Protein AF-A0A829NGA4-F1 (afdb_monomer_lite)

Secondary structure (DSSP, 8-state):
---THHHHHHTTGGG-TTS-HHHHHHHHHHHHHHHHSTTHHHHHHHHHHHHHHHHHHHHHHHHHHT--

Sequence (68 aa):
MALPIGLLVKAGIVNLTNYDRAANYGAMLWMTAKVESPEGEQAQRLWTEKGSQAFDAERRDERMGRRT

pLDDT: mean 79.16, std 15.59, range [37.84, 96.06]

Foldseek 3Di:
DPPPVVLCVVVCVVVCPVDPPVRSVVVVVVLVVCLVDPCNVVVVVVVVVVSVVVVVVVVVVVVVVVVD

Structure (mmCIF, N/CA/C/O backbone):
data_AF-A0A829NGA4-F1
#
_entry.id   AF-A0A829NGA4-F1
#
loop_
_atom_site.group_PDB
_atom_site.id
_atom_site.type_symbol
_atom_site.label_atom_id
_atom_site.label_alt_id
_atom_site.label_comp_id
_atom_site.label_asym_id
_atom_site.label_entity_id
_atom_site.label_seq_id
_atom_site.pdbx_PDB_ins_code
_atom_site.Cartn_x
_atom_site.Cartn_y
_atom_site.Cartn_z
_atom_site.occupancy
_atom_site.B_iso_or_equiv
_atom_site.auth_seq_id
_atom_site.auth_comp_id
_atom_site.auth_asym_id
_atom_site.auth_atom_id
_atom_site.pdbx_PDB_model_num
ATOM 1 N N . MET A 1 1 ? 6.702 -13.556 13.840 1.00 37.84 1 MET A N 1
ATOM 2 C CA . MET A 1 1 ? 6.365 -13.427 12.406 1.00 37.84 1 MET A CA 1
ATOM 3 C C . MET A 1 1 ? 4.851 -13.333 12.292 1.00 37.84 1 MET A C 1
ATOM 5 O O . MET A 1 1 ? 4.185 -14.358 12.281 1.00 37.84 1 MET A O 1
ATOM 9 N N . ALA A 1 2 ? 4.293 -12.120 12.344 1.00 41.66 2 ALA A N 1
ATOM 10 C CA . ALA A 1 2 ? 2.864 -11.925 12.108 1.00 41.66 2 ALA A CA 1
ATOM 11 C C . ALA A 1 2 ? 2.621 -12.128 10.610 1.00 41.66 2 ALA A C 1
ATOM 13 O O . ALA A 1 2 ? 3.255 -11.464 9.792 1.00 41.66 2 ALA A O 1
ATOM 14 N N . LEU A 1 3 ? 1.797 -13.110 10.256 1.00 42.69 3 LEU A N 1
ATOM 15 C CA . LEU A 1 3 ? 1.532 -13.442 8.861 1.00 42.69 3 LEU A CA 1
ATOM 16 C C . LEU A 1 3 ? 0.942 -12.219 8.127 1.00 42.69 3 LEU A C 1
ATOM 18 O O . LEU A 1 3 ? 0.131 -11.497 8.716 1.00 42.69 3 LEU A O 1
ATOM 22 N N . PRO A 1 4 ? 1.290 -12.009 6.843 1.00 58.69 4 PRO A N 1
ATOM 23 C CA . PRO A 1 4 ? 0.864 -10.856 6.036 1.00 58.69 4 PRO A CA 1
ATOM 24 C C . PRO A 1 4 ? -0.661 -10.651 5.980 1.00 58.69 4 PRO A C 1
ATOM 26 O O . PRO A 1 4 ? -1.126 -9.550 5.710 1.00 58.69 4 PRO A O 1
ATOM 29 N N . ILE A 1 5 ? -1.447 -11.677 6.314 1.00 57.81 5 ILE A N 1
ATOM 30 C CA . ILE A 1 5 ? -2.916 -11.670 6.322 1.00 57.81 5 ILE A CA 1
ATOM 31 C C . ILE A 1 5 ? -3.489 -10.627 7.301 1.00 57.81 5 ILE A C 1
ATOM 33 O O . ILE A 1 5 ? -4.505 -10.002 7.002 1.00 57.81 5 ILE A O 1
ATOM 37 N N . GLY A 1 6 ? -2.825 -10.374 8.436 1.00 65.19 6 GLY A N 1
ATOM 38 C CA . GLY A 1 6 ? -3.314 -9.416 9.437 1.00 65.19 6 GLY A CA 1
ATOM 39 C C . GLY A 1 6 ? -3.363 -7.967 8.935 1.00 65.19 6 GLY A C 1
ATOM 40 O O . GLY A 1 6 ? -4.233 -7.202 9.349 1.00 65.19 6 GLY A O 1
ATOM 41 N N . LEU A 1 7 ? -2.475 -7.606 8.002 1.00 70.31 7 LEU A N 1
ATOM 42 C CA . LEU A 1 7 ? -2.421 -6.270 7.407 1.00 70.31 7 LEU A CA 1
ATOM 43 C C . LEU A 1 7 ? -3.616 -6.015 6.481 1.00 70.31 7 LEU A C 1
ATOM 45 O O . LEU A 1 7 ? -4.225 -4.950 6.538 1.00 70.31 7 LEU A O 1
ATOM 49 N N . LEU A 1 8 ? -3.985 -7.006 5.664 1.00 67.38 8 LEU A N 1
ATOM 50 C CA . LEU A 1 8 ? -5.117 -6.881 4.743 1.00 67.38 8 LEU A CA 1
ATOM 51 C C . LEU A 1 8 ? -6.462 -6.816 5.480 1.00 67.38 8 LEU A C 1
ATOM 53 O O . LEU A 1 8 ? -7.382 -6.145 5.015 1.00 67.38 8 LEU A O 1
ATOM 57 N N . VAL A 1 9 ? -6.580 -7.495 6.625 1.00 69.19 9 VAL A N 1
ATOM 58 C CA . VAL A 1 9 ? -7.771 -7.412 7.485 1.00 69.19 9 VAL A CA 1
ATOM 59 C C . VAL A 1 9 ? -7.885 -6.025 8.116 1.00 69.19 9 VAL A C 1
ATOM 61 O O . VAL A 1 9 ? -8.955 -5.426 8.063 1.00 69.19 9 VAL A O 1
ATOM 64 N N . LYS A 1 10 ? -6.782 -5.481 8.649 1.00 68.81 10 LYS A N 1
ATOM 65 C CA . LYS A 1 10 ? -6.754 -4.128 9.229 1.00 68.81 10 LYS A CA 1
ATOM 66 C C . LYS A 1 10 ? -7.085 -3.033 8.219 1.00 68.81 10 LYS A C 1
ATOM 68 O O . LYS A 1 10 ? -7.861 -2.140 8.525 1.00 68.81 10 LYS A O 1
ATOM 73 N N . ALA A 1 11 ? -6.573 -3.148 6.996 1.00 70.94 11 ALA A N 1
ATOM 74 C CA . ALA A 1 11 ? -6.866 -2.207 5.919 1.00 70.94 11 ALA A CA 1
ATOM 75 C C . ALA A 1 11 ? -8.301 -2.330 5.355 1.00 70.94 11 ALA A C 1
ATOM 77 O O . ALA A 1 11 ? -8.630 -1.661 4.379 1.00 70.94 11 ALA A O 1
ATOM 78 N N . GLY A 1 12 ? -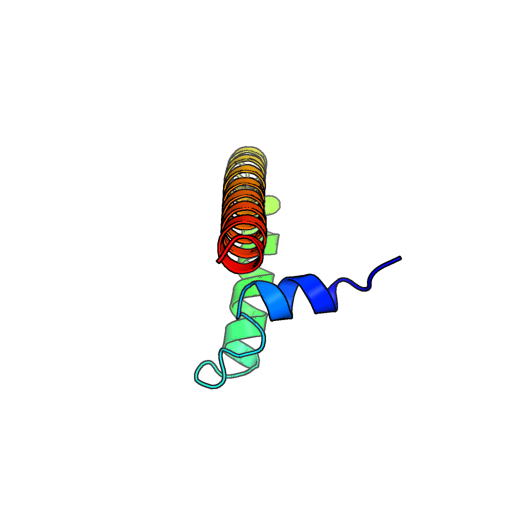9.144 -3.220 5.898 1.00 66.44 12 GLY A N 1
ATOM 79 C CA . GLY A 1 12 ? -10.506 -3.457 5.408 1.00 66.44 12 GLY A CA 1
ATOM 80 C C . GLY A 1 12 ? -10.579 -4.149 4.041 1.00 66.44 12 GLY A C 1
ATOM 81 O O . GLY A 1 12 ? -11.675 -4.396 3.545 1.00 66.44 12 GLY A O 1
ATOM 82 N N . ILE A 1 13 ? -9.437 -4.523 3.452 1.00 65.31 13 ILE A N 1
ATOM 83 C CA . ILE A 1 13 ? -9.331 -5.120 2.110 1.00 65.31 13 ILE A CA 1
ATOM 84 C C . ILE A 1 13 ? -9.999 -6.501 2.079 1.00 65.31 13 ILE A C 1
ATOM 86 O O . ILE A 1 13 ? -10.664 -6.850 1.109 1.00 65.31 13 ILE A O 1
ATOM 90 N N . VAL A 1 14 ? -9.892 -7.276 3.165 1.00 59.22 14 VAL A N 1
ATOM 91 C CA . VAL A 1 14 ? -10.555 -8.592 3.280 1.00 59.22 14 VAL A CA 1
ATOM 92 C C . VAL A 1 14 ? -12.082 -8.469 3.390 1.00 59.22 14 VAL A C 1
ATOM 94 O O . VAL A 1 14 ? -12.791 -9.394 3.005 1.00 59.22 14 VAL A O 1
ATOM 97 N N . ASN A 1 15 ? -12.598 -7.327 3.861 1.00 54.38 15 ASN A N 1
ATOM 98 C CA . ASN A 1 15 ? -14.036 -7.073 3.979 1.00 54.38 15 ASN A CA 1
ATOM 99 C C . ASN A 1 15 ? -14.615 -6.291 2.786 1.00 54.38 15 ASN A C 1
ATOM 101 O O . ASN A 1 15 ? -15.755 -5.830 2.853 1.00 54.38 15 ASN A O 1
ATOM 105 N N . LEU A 1 16 ? -13.883 -6.183 1.668 1.00 54.03 16 LEU A N 1
ATOM 106 C CA . LEU A 1 16 ? -14.447 -5.821 0.361 1.00 54.03 16 LEU A CA 1
ATOM 107 C C . LEU A 1 16 ? -15.324 -6.974 -0.156 1.00 54.03 16 LEU A C 1
ATOM 109 O O . LEU A 1 16 ? -15.102 -7.524 -1.226 1.00 54.03 16 LEU A O 1
ATOM 113 N N . THR A 1 17 ? -16.336 -7.349 0.619 1.00 50.38 17 THR A N 1
ATOM 114 C CA . THR A 1 17 ? -17.332 -8.382 0.315 1.00 5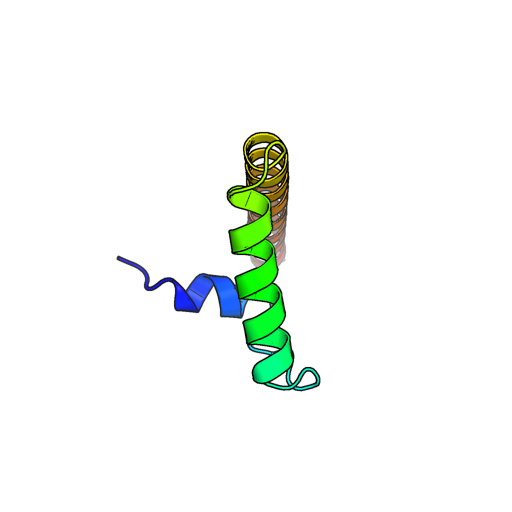0.38 17 THR A CA 1
ATOM 115 C C . THR A 1 17 ? -18.171 -8.043 -0.923 1.00 50.38 17 THR A C 1
ATOM 117 O O . THR A 1 17 ? -18.833 -8.924 -1.461 1.00 50.38 17 THR A O 1
ATOM 120 N N . ASN A 1 18 ? -18.089 -6.797 -1.413 1.00 54.88 18 ASN A N 1
ATOM 121 C CA . ASN A 1 18 ? -18.723 -6.322 -2.646 1.00 54.88 18 ASN A CA 1
ATOM 122 C C . ASN A 1 18 ? -17.828 -6.354 -3.898 1.00 54.88 18 ASN A C 1
ATOM 124 O O . ASN A 1 18 ? -18.357 -6.233 -5.000 1.00 54.88 18 ASN A O 1
ATOM 128 N N . TYR A 1 19 ? -16.505 -6.500 -3.770 1.00 56.31 19 TYR A N 1
ATOM 129 C CA . TYR A 1 19 ? -15.645 -6.732 -4.933 1.00 56.31 19 TYR A CA 1
ATOM 130 C C . TYR A 1 19 ? -15.380 -8.229 -5.039 1.00 56.31 19 TYR A C 1
ATOM 132 O O . TYR A 1 19 ? -14.898 -8.850 -4.092 1.00 56.31 19 TYR A O 1
ATOM 140 N N . ASP A 1 20 ? -15.697 -8.811 -6.196 1.00 76.62 20 ASP A N 1
ATOM 141 C CA . ASP A 1 20 ? -15.381 -10.209 -6.481 1.00 76.62 20 ASP A CA 1
ATOM 142 C C . ASP A 1 20 ? -13.896 -10.489 -6.176 1.00 76.62 20 ASP A C 1
ATOM 144 O O . ASP A 1 20 ? -13.018 -9.638 -6.352 1.00 76.62 20 ASP A O 1
ATOM 148 N N . ARG A 1 21 ? -13.598 -11.707 -5.724 1.00 74.19 21 ARG A N 1
ATOM 149 C CA . ARG A 1 21 ? -12.241 -12.192 -5.456 1.00 74.19 21 ARG A CA 1
ATOM 150 C C . ARG A 1 21 ? -11.308 -11.918 -6.640 1.00 74.19 21 ARG A C 1
ATOM 152 O O . ARG A 1 21 ? -10.144 -11.584 -6.424 1.00 74.19 21 ARG A O 1
ATOM 159 N N . ALA A 1 22 ? -11.822 -12.008 -7.867 1.00 83.25 22 ALA A N 1
ATOM 160 C CA . ALA A 1 22 ? -11.088 -11.665 -9.081 1.00 83.25 22 ALA A CA 1
ATOM 161 C C . ALA A 1 22 ? -10.686 -10.180 -9.147 1.00 83.25 22 ALA A C 1
ATOM 163 O O . ALA A 1 22 ? -9.561 -9.876 -9.534 1.00 83.25 22 ALA A O 1
ATOM 164 N N . ALA A 1 23 ? -11.553 -9.255 -8.722 1.00 82.25 23 ALA A N 1
ATOM 165 C CA . ALA A 1 23 ? -11.253 -7.824 -8.696 1.00 82.25 23 ALA A CA 1
ATOM 166 C C . ALA A 1 23 ? -10.177 -7.489 -7.653 1.00 82.25 23 ALA A C 1
ATOM 168 O O . ALA A 1 23 ? -9.234 -6.757 -7.951 1.00 82.25 23 ALA A O 1
ATOM 169 N N . ASN A 1 24 ? -10.259 -8.095 -6.463 1.00 80.25 24 ASN A N 1
ATOM 170 C CA . ASN A 1 24 ? -9.219 -7.959 -5.440 1.00 80.25 24 ASN A CA 1
ATOM 171 C C . ASN A 1 24 ? -7.867 -8.495 -5.933 1.00 80.25 24 ASN A C 1
ATOM 173 O O . ASN A 1 24 ? -6.838 -7.844 -5.763 1.00 80.25 24 ASN A O 1
ATOM 177 N N . TYR A 1 25 ? -7.867 -9.659 -6.585 1.00 83.06 25 TYR A N 1
ATOM 178 C CA . TYR A 1 25 ? -6.650 -10.231 -7.152 1.00 83.06 25 TYR A CA 1
ATOM 179 C C . TYR A 1 25 ? -6.081 -9.373 -8.295 1.00 83.06 25 TYR A C 1
ATOM 181 O O . TYR A 1 25 ? -4.880 -9.113 -8.331 1.00 83.06 25 TYR A O 1
ATOM 189 N N . GLY A 1 26 ? -6.938 -8.854 -9.178 1.00 90.06 26 GLY A N 1
ATOM 190 C CA . GLY A 1 26 ? -6.542 -7.941 -10.251 1.00 90.06 26 GLY A CA 1
ATOM 191 C C . GLY A 1 26 ? -5.914 -6.644 -9.732 1.00 90.06 26 GLY A C 1
ATOM 192 O O . GLY A 1 26 ? -4.895 -6.204 -10.262 1.00 90.06 26 GLY A O 1
ATOM 193 N N . ALA A 1 27 ? -6.456 -6.069 -8.654 1.00 87.69 27 ALA A N 1
ATOM 194 C CA . ALA A 1 27 ? -5.880 -4.888 -8.014 1.00 87.69 27 ALA A CA 1
ATOM 195 C C . ALA A 1 27 ? -4.474 -5.162 -7.453 1.00 87.69 27 ALA A C 1
ATOM 197 O O . ALA A 1 27 ? -3.571 -4.345 -7.633 1.00 87.69 27 ALA A O 1
ATOM 198 N N . MET A 1 28 ? -4.261 -6.328 -6.832 1.00 86.69 28 MET A N 1
ATOM 199 C CA . MET A 1 28 ? -2.939 -6.726 -6.335 1.00 86.69 28 MET A CA 1
ATOM 200 C C . MET A 1 28 ? -1.929 -6.887 -7.475 1.00 86.69 28 MET A C 1
ATOM 202 O O . MET A 1 28 ? -0.830 -6.347 -7.382 1.00 86.69 28 MET A O 1
ATOM 206 N N . LEU A 1 29 ? -2.312 -7.557 -8.569 1.00 91.50 29 LEU A N 1
ATOM 207 C CA . LEU A 1 29 ? -1.458 -7.700 -9.754 1.00 91.50 29 LEU A CA 1
ATOM 208 C C . LEU A 1 29 ? -1.087 -6.341 -10.359 1.00 91.50 29 LEU A C 1
ATOM 210 O O . LEU A 1 29 ? 0.072 -6.114 -10.705 1.00 91.50 29 LEU A O 1
ATOM 214 N N . TRP A 1 30 ? -2.049 -5.420 -10.451 1.00 91.94 30 TRP A N 1
ATOM 215 C CA . TRP A 1 30 ? -1.793 -4.070 -10.949 1.00 91.94 30 TRP A CA 1
ATOM 216 C C . TRP A 1 30 ? -0.813 -3.303 -10.056 1.00 91.94 30 TRP A C 1
ATOM 218 O O . TRP A 1 30 ? 0.098 -2.649 -10.564 1.00 91.94 30 TRP A O 1
ATOM 228 N N . MET A 1 31 ? -0.953 -3.406 -8.730 1.00 89.06 31 MET A N 1
ATOM 229 C CA . MET A 1 31 ? -0.016 -2.775 -7.798 1.00 89.06 31 MET A CA 1
ATOM 230 C C . MET A 1 31 ? 1.407 -3.310 -7.982 1.00 89.06 31 MET A C 1
ATOM 232 O O . MET A 1 31 ? 2.345 -2.516 -8.007 1.00 89.06 31 MET A O 1
ATOM 236 N N . THR A 1 32 ? 1.574 -4.624 -8.159 1.00 92.38 32 THR A N 1
ATOM 237 C CA . THR A 1 32 ? 2.886 -5.227 -8.443 1.00 92.38 32 THR A CA 1
ATOM 238 C C . THR A 1 32 ? 3.465 -4.698 -9.752 1.00 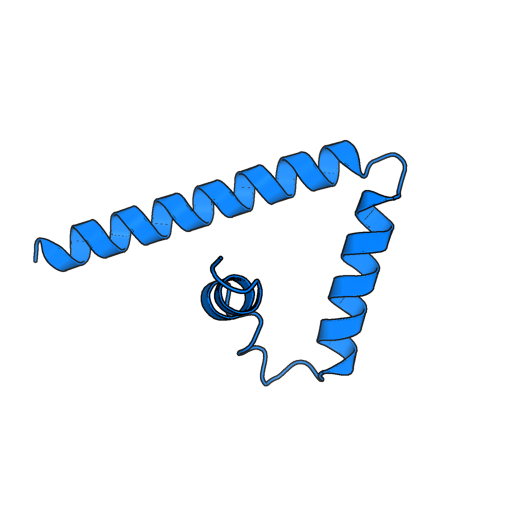92.38 32 THR A C 1
ATOM 240 O O . THR A 1 32 ? 4.586 -4.194 -9.759 1.00 92.38 32 THR A O 1
ATOM 243 N N . ALA A 1 33 ? 2.674 -4.696 -10.829 1.00 94.00 33 ALA A N 1
ATOM 244 C CA . ALA A 1 33 ? 3.099 -4.158 -12.120 1.00 94.00 33 ALA A CA 1
ATOM 245 C C . ALA A 1 33 ? 3.488 -2.670 -12.038 1.00 94.00 33 ALA A C 1
ATOM 247 O O . ALA A 1 33 ? 4.410 -2.218 -12.715 1.00 94.00 33 ALA A O 1
ATOM 248 N N . LYS A 1 34 ? 2.819 -1.887 -11.180 1.00 91.69 34 LYS A N 1
ATOM 249 C CA . LYS A 1 34 ? 3.160 -0.475 -10.986 1.00 91.69 34 LYS A CA 1
ATOM 250 C C . LYS A 1 34 ? 4.494 -0.290 -10.258 1.00 91.69 34 LYS A C 1
ATOM 252 O O . LYS A 1 34 ? 5.215 0.646 -10.594 1.00 91.69 34 LYS A O 1
ATOM 257 N N . VAL A 1 35 ? 4.858 -1.167 -9.323 1.00 92.06 35 VAL A N 1
ATOM 258 C CA . VAL A 1 35 ? 6.179 -1.138 -8.658 1.00 92.06 35 VAL A CA 1
ATOM 259 C C . VAL A 1 35 ? 7.308 -1.524 -9.615 1.00 92.06 35 VAL A C 1
ATOM 261 O O . VAL A 1 35 ? 8.411 -1.010 -9.487 1.00 92.06 35 VAL A O 1
ATOM 264 N N . GLU A 1 36 ? 7.036 -2.378 -10.598 1.00 92.19 36 GLU A N 1
ATOM 265 C CA . GLU A 1 36 ? 8.014 -2.756 -11.631 1.00 92.19 36 GLU A CA 1
ATOM 266 C C . GLU A 1 36 ? 8.159 -1.703 -12.745 1.00 92.19 36 GLU A C 1
ATOM 268 O O . GLU A 1 36 ? 9.079 -1.773 -13.559 1.00 92.19 36 GLU A O 1
ATOM 273 N N . SER A 1 37 ? 7.264 -0.713 -12.790 1.00 94.12 37 SER A N 1
ATOM 274 C CA . SER A 1 37 ? 7.317 0.374 -13.769 1.00 94.12 37 SER A CA 1
ATOM 275 C C . SER A 1 37 ? 8.429 1.391 -13.456 1.00 94.12 37 SER A C 1
ATOM 277 O O . SER A 1 37 ? 8.901 1.460 -12.319 1.00 94.12 37 SER A O 1
ATOM 279 N N . PRO A 1 38 ? 8.815 2.252 -14.417 1.00 94.88 38 PRO A N 1
ATOM 280 C CA . PRO A 1 38 ? 9.802 3.311 -14.186 1.00 94.88 38 PRO A CA 1
ATOM 281 C C . PRO A 1 38 ? 9.458 4.257 -13.023 1.00 94.88 38 PRO A C 1
ATOM 283 O O . PRO A 1 38 ? 10.359 4.774 -12.368 1.00 94.88 38 PRO A O 1
ATOM 286 N N . GLU A 1 39 ? 8.172 4.462 -12.713 1.00 93.00 39 GLU A N 1
ATOM 287 C CA . GLU A 1 39 ? 7.738 5.281 -11.567 1.00 93.00 39 GLU A CA 1
ATOM 288 C C . GLU A 1 39 ? 7.542 4.466 -10.275 1.00 93.00 39 GLU A C 1
ATOM 290 O O . GLU A 1 39 ? 7.028 4.978 -9.275 1.00 93.00 39 GLU A O 1
ATOM 295 N N . GLY A 1 40 ? 7.916 3.188 -10.285 1.00 93.75 40 GLY A N 1
ATOM 296 C CA . GLY A 1 40 ? 7.636 2.239 -9.216 1.00 93.75 40 GLY A CA 1
ATOM 297 C C . GLY A 1 40 ? 8.251 2.614 -7.876 1.00 93.75 40 GLY A C 1
ATOM 298 O O . GLY A 1 40 ? 7.589 2.490 -6.846 1.00 93.75 40 GLY A O 1
ATOM 299 N N . GLU A 1 41 ? 9.461 3.176 -7.876 1.00 93.62 41 GLU A N 1
ATOM 300 C CA . GLU A 1 41 ? 10.111 3.641 -6.648 1.00 93.62 41 GLU A CA 1
ATOM 301 C C . GLU A 1 41 ? 9.322 4.787 -5.988 1.00 93.62 41 GLU A C 1
ATOM 303 O O . GLU A 1 41 ? 9.113 4.801 -4.772 1.00 93.62 41 GLU A O 1
ATOM 308 N N . GLN A 1 42 ? 8.820 5.735 -6.787 1.00 94.44 42 GLN A N 1
ATOM 309 C CA . GLN A 1 42 ? 8.004 6.840 -6.285 1.00 94.44 42 GLN A CA 1
ATOM 310 C C . GLN A 1 42 ? 6.652 6.338 -5.765 1.00 94.44 42 GLN A C 1
ATOM 312 O O . GLN A 1 42 ? 6.211 6.757 -4.691 1.00 94.44 42 GLN A O 1
ATOM 317 N N . ALA A 1 43 ? 6.016 5.416 -6.494 1.00 93.38 43 ALA A N 1
ATOM 318 C CA . ALA A 1 43 ? 4.773 4.783 -6.068 1.00 93.38 43 ALA A CA 1
ATOM 319 C C . ALA A 1 43 ? 4.953 4.039 -4.733 1.00 93.38 43 ALA A C 1
ATOM 321 O O . ALA A 1 43 ? 4.176 4.247 -3.801 1.00 93.38 43 ALA A O 1
ATOM 322 N N . GLN A 1 44 ? 6.024 3.252 -4.597 1.00 92.44 44 GLN A N 1
ATOM 323 C CA . GLN A 1 44 ? 6.333 2.507 -3.378 1.00 92.44 44 GLN A CA 1
ATOM 324 C C . GLN A 1 44 ? 6.585 3.429 -2.179 1.00 92.44 44 GLN A C 1
ATOM 326 O O . GLN A 1 44 ? 6.056 3.178 -1.091 1.00 92.44 44 GLN A O 1
ATOM 331 N N . ARG A 1 45 ? 7.356 4.511 -2.364 1.00 94.69 45 ARG A N 1
ATOM 332 C CA . ARG A 1 45 ? 7.591 5.515 -1.313 1.00 94.69 45 ARG A CA 1
ATOM 333 C C . ARG A 1 45 ? 6.277 6.134 -0.838 1.00 94.69 45 ARG A C 1
ATOM 335 O O . ARG A 1 45 ? 6.011 6.141 0.363 1.00 94.69 45 ARG A O 1
ATOM 342 N N . LEU A 1 46 ? 5.428 6.573 -1.770 1.00 94.56 46 LEU A N 1
ATOM 343 C CA . LEU A 1 46 ? 4.135 7.183 -1.452 1.00 94.56 46 LEU A CA 1
ATOM 344 C C . LEU A 1 46 ? 3.205 6.216 -0.706 1.00 94.56 46 LEU A C 1
ATOM 346 O O . LEU A 1 46 ? 2.556 6.600 0.267 1.00 94.56 46 LEU A O 1
ATOM 350 N N . TRP A 1 47 ? 3.125 4.959 -1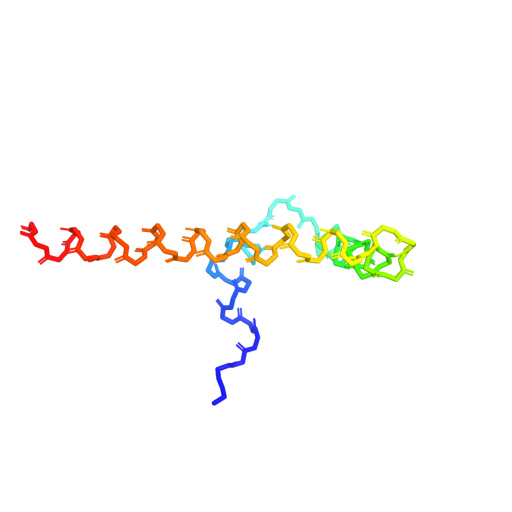.145 1.00 92.19 47 TRP A N 1
ATOM 351 C CA . TRP A 1 47 ? 2.294 3.949 -0.484 1.00 92.19 47 TRP A CA 1
ATOM 352 C C . TRP A 1 47 ? 2.794 3.621 0.920 1.00 92.19 47 TRP A C 1
ATOM 354 O O . TRP A 1 47 ? 1.986 3.493 1.839 1.00 92.19 47 TRP A O 1
ATOM 364 N N . THR A 1 48 ? 4.113 3.540 1.103 1.00 92.25 48 THR A N 1
ATOM 365 C CA . THR A 1 48 ? 4.727 3.288 2.414 1.00 92.25 48 THR A CA 1
ATOM 366 C C . THR A 1 48 ? 4.420 4.421 3.389 1.00 92.25 48 THR A C 1
ATOM 368 O O . THR A 1 48 ? 4.008 4.168 4.521 1.00 92.25 48 THR A O 1
ATOM 371 N N . GLU A 1 49 ? 4.554 5.670 2.942 1.00 96.06 49 GLU A N 1
ATOM 372 C CA . GLU A 1 49 ? 4.242 6.843 3.758 1.00 96.06 49 GLU A CA 1
ATOM 373 C C . GLU A 1 49 ? 2.763 6.863 4.171 1.00 96.06 49 GLU A C 1
ATOM 375 O O . GLU A 1 49 ? 2.451 6.983 5.357 1.00 96.06 49 GLU A O 1
ATOM 380 N N . LYS A 1 50 ? 1.846 6.666 3.214 1.00 91.25 50 LYS A N 1
ATOM 381 C CA . LYS A 1 50 ? 0.402 6.618 3.491 1.00 91.25 50 LYS A CA 1
ATOM 382 C C . LYS A 1 50 ? 0.034 5.492 4.455 1.00 91.25 50 LYS A C 1
ATOM 384 O O . LYS A 1 50 ? -0.741 5.719 5.381 1.00 91.25 50 LYS A O 1
ATOM 389 N N . GLY A 1 51 ? 0.606 4.303 4.265 1.00 89.06 51 GLY A N 1
ATOM 390 C CA . GLY A 1 51 ? 0.405 3.173 5.170 1.00 89.06 51 GLY A CA 1
ATOM 391 C C . GLY A 1 51 ? 0.877 3.484 6.592 1.00 89.06 51 GLY A C 1
ATOM 392 O O . GLY A 1 51 ? 0.154 3.221 7.549 1.00 89.06 51 GLY A O 1
ATOM 393 N N . SER A 1 52 ? 2.048 4.113 6.741 1.00 91.94 52 SER A N 1
ATOM 394 C CA . SER A 1 52 ? 2.560 4.531 8.052 1.00 91.94 52 SER A CA 1
ATOM 395 C C . SER A 1 52 ? 1.650 5.557 8.728 1.00 91.94 52 SER A C 1
ATOM 397 O O . SER A 1 52 ? 1.349 5.416 9.911 1.00 91.94 52 SER A O 1
ATOM 399 N N . GLN A 1 53 ? 1.177 6.564 7.987 1.00 92.81 53 GLN A N 1
ATOM 400 C CA . GLN A 1 53 ? 0.262 7.581 8.515 1.00 92.81 53 GLN A CA 1
ATOM 401 C C . GLN A 1 53 ? -1.064 6.967 8.985 1.00 92.81 53 GLN A C 1
ATOM 403 O O . GLN A 1 53 ? -1.549 7.314 10.062 1.00 92.81 53 GLN A O 1
ATOM 408 N N . ALA A 1 54 ? -1.625 6.025 8.219 1.00 88.75 54 ALA A N 1
ATOM 409 C CA . ALA A 1 54 ? -2.836 5.303 8.606 1.00 88.75 54 ALA A CA 1
ATOM 410 C C . ALA A 1 54 ? -2.627 4.512 9.908 1.00 88.75 54 ALA A C 1
ATOM 412 O O . ALA A 1 54 ? -3.429 4.614 10.834 1.00 88.75 54 ALA A O 1
ATOM 413 N N . PHE A 1 55 ? -1.499 3.806 10.031 1.00 86.81 55 PHE A N 1
ATOM 414 C CA . PHE A 1 55 ? -1.147 3.111 11.268 1.00 86.81 55 PHE A CA 1
ATOM 415 C C . PHE A 1 55 ? -0.959 4.047 12.462 1.00 86.81 55 PHE A C 1
ATOM 417 O O . PHE A 1 55 ? -1.353 3.720 13.582 1.00 86.81 55 PHE A O 1
ATOM 424 N N . ASP A 1 56 ? -0.343 5.206 12.254 1.00 91.50 56 ASP A N 1
ATOM 425 C CA . ASP A 1 56 ? -0.173 6.204 13.306 1.00 91.50 56 ASP A CA 1
ATOM 426 C C . ASP A 1 56 ? -1.506 6.771 13.785 1.00 91.50 56 ASP A C 1
ATOM 428 O O . ASP A 1 56 ? -1.675 6.969 14.992 1.00 91.50 56 ASP A O 1
ATOM 432 N N . ALA A 1 57 ? -2.447 7.000 12.867 1.00 88.94 57 ALA A N 1
ATOM 433 C CA . ALA A 1 57 ? -3.803 7.423 13.190 1.00 88.94 57 ALA A CA 1
ATOM 434 C C . ALA A 1 57 ? -4.537 6.354 14.018 1.00 88.94 57 ALA A C 1
ATOM 436 O O . ALA A 1 57 ? -4.979 6.665 15.122 1.00 88.94 57 ALA A O 1
ATOM 437 N N . GLU A 1 58 ? -4.540 5.085 13.581 1.00 86.00 58 GLU A N 1
ATOM 438 C CA . GLU A 1 58 ? -5.122 3.969 14.353 1.00 86.00 58 GLU A CA 1
ATOM 439 C C . GLU A 1 58 ? -4.561 3.914 15.783 1.00 86.00 58 GLU A C 1
ATOM 441 O O . GLU A 1 58 ? -5.304 3.836 16.760 1.00 86.00 58 GLU A O 1
ATOM 446 N N . ARG A 1 59 ? -3.231 4.011 15.935 1.00 88.00 59 ARG A N 1
ATOM 447 C CA . ARG A 1 59 ? -2.582 3.979 17.257 1.00 88.00 59 ARG A CA 1
ATOM 448 C C . ARG A 1 59 ? -2.984 5.155 18.142 1.00 88.00 59 ARG A C 1
ATOM 450 O O . ARG A 1 59 ? -2.998 5.014 19.367 1.00 88.00 59 ARG A O 1
ATOM 457 N N . ARG A 1 60 ? -3.232 6.332 17.563 1.00 87.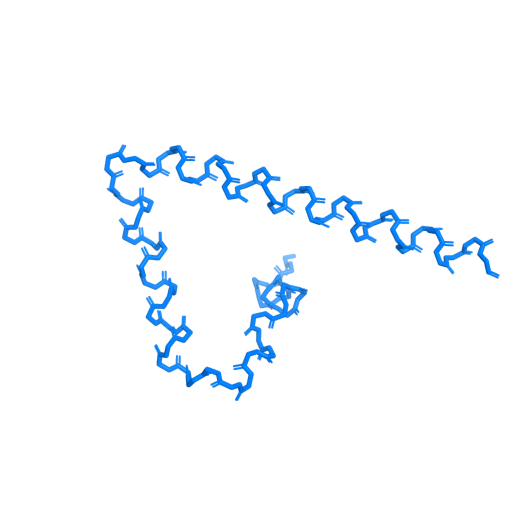81 60 ARG A N 1
ATOM 458 C CA . ARG A 1 60 ? -3.707 7.507 18.310 1.00 87.81 60 ARG A CA 1
ATOM 459 C C . ARG A 1 60 ? -5.141 7.299 18.778 1.00 87.81 60 ARG A C 1
ATOM 461 O O . ARG A 1 60 ? -5.398 7.535 19.957 1.00 87.81 60 ARG A O 1
ATOM 468 N N . ASP A 1 61 ? -6.008 6.787 17.914 1.00 85.31 61 ASP A N 1
ATOM 469 C CA . ASP A 1 61 ? -7.406 6.503 18.240 1.00 85.31 61 ASP A CA 1
ATOM 470 C C . ASP A 1 61 ? -7.519 5.426 19.326 1.00 85.31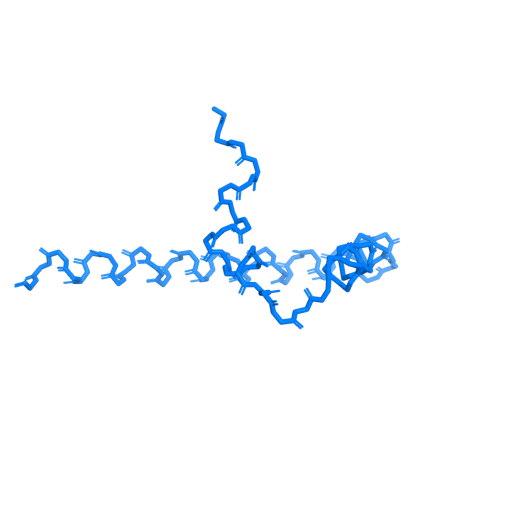 61 ASP A C 1
ATOM 472 O O . ASP A 1 61 ? -8.189 5.639 20.335 1.00 85.31 61 ASP A O 1
ATOM 476 N N . GLU A 1 62 ? -6.765 4.325 19.218 1.00 82.44 62 GLU A N 1
ATOM 477 C CA . GLU A 1 62 ? -6.694 3.282 20.255 1.00 82.44 62 GLU A CA 1
ATOM 478 C C . GLU A 1 62 ? -6.238 3.837 21.617 1.00 82.44 62 GLU A C 1
ATOM 480 O O . GLU A 1 62 ? -6.710 3.415 22.675 1.00 82.44 62 GLU A O 1
ATOM 485 N N . ARG A 1 63 ? -5.287 4.782 21.616 1.00 82.00 63 ARG A N 1
ATOM 486 C CA . ARG A 1 63 ? -4.808 5.438 22.843 1.00 82.00 63 ARG A CA 1
ATOM 487 C C . ARG A 1 63 ? -5.829 6.419 23.407 1.00 82.00 63 ARG A C 1
ATOM 489 O O . ARG A 1 63 ? -5.895 6.555 24.627 1.00 82.00 63 ARG A O 1
ATOM 496 N N . MET A 1 64 ? -6.578 7.110 22.551 1.00 76.44 64 MET A N 1
ATOM 497 C CA . MET A 1 64 ? -7.615 8.055 22.959 1.00 76.44 64 MET A CA 1
ATOM 498 C C . MET A 1 64 ? -8.832 7.321 23.530 1.00 76.44 64 MET A C 1
ATOM 500 O O . MET A 1 64 ? -9.261 7.662 24.626 1.00 76.44 64 MET A O 1
ATOM 504 N N . GLY A 1 65 ? -9.293 6.249 22.880 1.00 73.56 65 GLY A N 1
ATOM 505 C CA . GLY A 1 65 ? -10.401 5.415 23.363 1.00 73.56 65 GLY A CA 1
ATOM 506 C C . GLY A 1 65 ? -10.097 4.625 24.641 1.00 73.56 65 GLY A C 1
ATOM 507 O O . GLY A 1 65 ? -11.016 4.194 25.320 1.00 73.56 65 GLY A O 1
ATOM 508 N N . ARG A 1 66 ? -8.820 4.451 25.013 1.00 71.12 66 ARG A N 1
ATOM 509 C CA . ARG A 1 66 ? -8.421 3.869 26.312 1.00 71.12 66 ARG A CA 1
ATOM 510 C C . ARG A 1 66 ? -8.403 4.897 27.454 1.00 71.12 66 ARG A C 1
ATOM 512 O O . ARG A 1 66 ? -8.285 4.514 28.613 1.00 71.12 66 ARG A O 1
ATOM 519 N N . ARG A 1 67 ? -8.418 6.197 27.139 1.00 65.00 67 ARG A N 1
ATOM 520 C CA . ARG A 1 67 ? -8.352 7.297 28.122 1.00 65.00 67 ARG A CA 1
ATOM 521 C C . ARG A 1 67 ? -9.727 7.842 28.521 1.00 65.00 67 ARG A C 1
ATOM 523 O O . ARG A 1 67 ? -9.780 8.678 29.419 1.00 65.00 67 ARG A O 1
ATOM 530 N N . THR A 1 68 ? -10.785 7.391 27.857 1.00 54.62 68 THR A N 1
ATOM 531 C CA . THR A 1 68 ? -12.200 7.696 28.116 1.00 54.62 68 THR A CA 1
ATOM 532 C C . THR A 1 68 ? -12.898 6.465 28.659 1.00 54.62 68 THR A C 1
ATOM 534 O O . THR A 1 68 ? -13.727 6.623 29.575 1.00 54.62 68 THR A O 1
#

Radius of gyration: 14.99 Å; chains: 1; bounding box: 29×22×42 Å